Protein AF-A0A397EX28-F1 (afdb_monomer)

pLDDT: mean 85.56, std 11.53, range [36.5, 94.75]

Organism: Aphanomyces astaci (NCBI:txid112090)

Secondary structure (DSSP, 8-state):
-HHHHHTTTTT--S-EEEEEE-SSSHHHHHHHTT-GGGTT-TTEEEEEESS--HHHHHHHS-S-STT---EEES-HHHHHHHHHHHHHTT--SPPEEE----GGG--

Foldseek 3Di:
DLVVCVVCLVVDPAAAEAEDEAQDVVVCVVVVVPCPCQVVRPRYDYYYDPADALVNCCVVPVPDLAPDAAEDEDDPVNVVVNVVRCVVNVHDDDHHYDYPPPVVPPD

Structure (mmCIF, N/CA/C/O backbone):
data_AF-A0A397EX28-F1
#
_entry.id   AF-A0A397EX28-F1
#
loop_
_atom_site.group_PDB
_atom_site.id
_atom_site.type_symbol
_atom_site.label_atom_id
_atom_site.label_alt_id
_atom_site.label_comp_id
_atom_site.label_asym_id
_atom_site.label_entity_id
_atom_site.label_seq_id
_atom_site.pdbx_PDB_ins_code
_atom_site.Cartn_x
_atom_site.Cartn_y
_atom_site.Cartn_z
_atom_site.occupancy
_atom_site.B_iso_or_equiv
_atom_site.auth_seq_id
_atom_site.auth_comp_id
_atom_site.auth_asym_id
_atom_site.auth_atom_id
_atom_site.pdbx_PDB_model_num
ATOM 1 N N . MET A 1 1 ? 1.810 -11.722 5.717 1.00 75.69 1 MET A N 1
ATOM 2 C CA . MET A 1 1 ? 1.083 -10.667 6.458 1.00 75.69 1 MET A CA 1
ATOM 3 C C . MET A 1 1 ? -0.425 -10.841 6.341 1.00 75.69 1 MET A C 1
ATOM 5 O O . MET A 1 1 ? -1.043 -11.110 7.358 1.00 75.69 1 MET A O 1
ATOM 9 N N . MET A 1 2 ? -0.994 -10.797 5.131 1.00 83.81 2 MET A N 1
ATOM 10 C CA . MET A 1 2 ? -2.449 -10.906 4.913 1.00 83.81 2 MET A CA 1
ATOM 11 C C . MET A 1 2 ? -3.098 -12.145 5.544 1.00 83.81 2 MET A 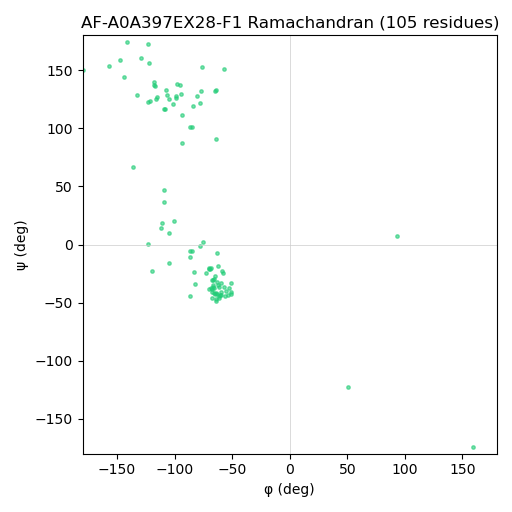C 1
ATOM 13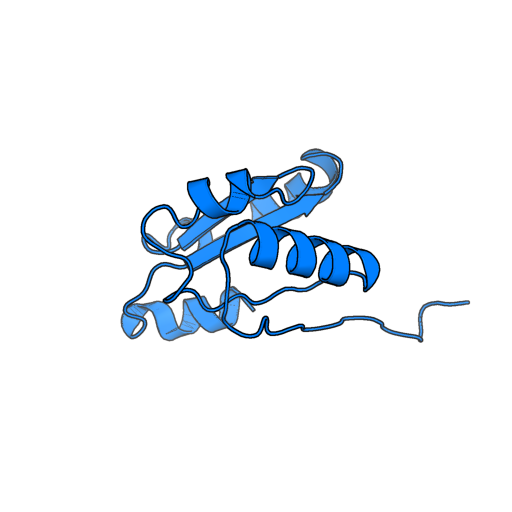 O O . MET A 1 2 ? -4.111 -12.016 6.213 1.00 83.81 2 MET A O 1
ATOM 17 N N . GLN A 1 3 ? -2.472 -13.321 5.424 1.00 82.81 3 GLN A N 1
ATOM 18 C CA . GLN A 1 3 ? -2.987 -14.561 6.028 1.00 82.81 3 GLN A CA 1
ATOM 19 C C . GLN A 1 3 ? -3.075 -14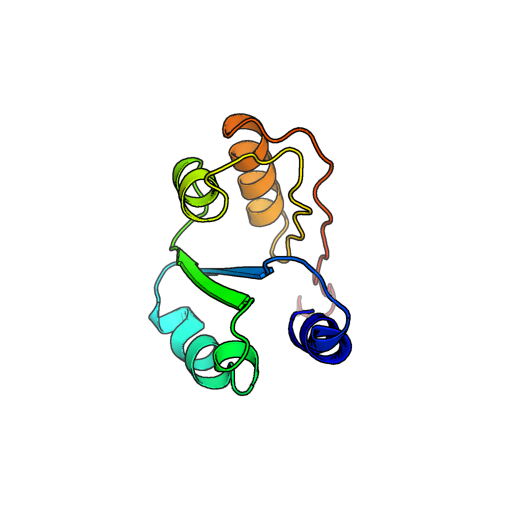.504 7.562 1.00 82.81 3 GLN A C 1
ATOM 21 O O . GLN A 1 3 ? -4.031 -14.995 8.152 1.00 82.81 3 GLN A O 1
ATOM 26 N N . GLY A 1 4 ? -2.111 -13.848 8.218 1.00 84.56 4 GLY A N 1
ATOM 27 C CA . GLY A 1 4 ? -2.163 -13.644 9.666 1.00 84.56 4 GLY A CA 1
ATOM 28 C C . GLY A 1 4 ? -3.301 -12.705 10.066 1.00 84.56 4 GLY A C 1
ATOM 29 O O . GLY A 1 4 ? -4.015 -12.990 11.019 1.00 84.56 4 GLY A O 1
ATOM 30 N N . LEU A 1 5 ? -3.532 -11.631 9.304 1.00 86.50 5 LEU A N 1
ATOM 31 C CA . LEU A 1 5 ? -4.650 -10.723 9.568 1.00 86.50 5 LEU A CA 1
ATOM 32 C C . LEU A 1 5 ? -6.008 -11.400 9.309 1.00 86.50 5 LEU A C 1
ATOM 34 O O . LEU A 1 5 ? -6.932 -11.244 10.100 1.00 86.50 5 LEU A O 1
ATOM 38 N N . HIS A 1 6 ? -6.100 -12.225 8.264 1.00 89.00 6 HIS A N 1
ATOM 39 C CA . HIS A 1 6 ? -7.283 -13.037 7.974 1.00 89.00 6 HIS A CA 1
ATOM 40 C C . HIS A 1 6 ? -7.581 -14.058 9.085 1.00 89.00 6 HIS A C 1
ATOM 42 O O . HIS A 1 6 ? -8.742 -14.279 9.408 1.00 89.00 6 HIS A O 1
ATOM 48 N N . SER A 1 7 ? -6.560 -14.633 9.733 1.00 89.81 7 SER A N 1
ATOM 49 C CA . SER A 1 7 ? -6.760 -15.581 10.845 1.00 89.81 7 SER A CA 1
ATOM 50 C C . SER A 1 7 ? -7.463 -14.986 12.073 1.00 89.81 7 SER A C 1
ATOM 52 O O . SER A 1 7 ? -8.001 -15.732 12.884 1.00 89.81 7 SER A O 1
ATOM 54 N N . VAL A 1 8 ? -7.494 -13.655 12.196 1.00 89.81 8 VAL A N 1
ATOM 55 C CA . VAL A 1 8 ? -8.183 -12.935 13.280 1.00 89.81 8 VAL A CA 1
ATOM 56 C C . VAL A 1 8 ? -9.400 -12.147 12.783 1.00 89.81 8 VAL A C 1
ATOM 58 O O . VAL A 1 8 ? -9.921 -11.308 13.524 1.00 89.81 8 VAL A O 1
ATOM 61 N N . LYS A 1 9 ? -9.866 -12.409 11.549 1.00 89.44 9 LYS A N 1
ATOM 62 C CA . LYS A 1 9 ? -10.925 -11.640 10.872 1.00 89.44 9 LYS A CA 1
ATOM 63 C C . LYS A 1 9 ? -12.204 -11.484 11.692 1.00 89.44 9 LYS A C 1
ATOM 65 O O . LYS A 1 9 ? -12.771 -10.401 11.701 1.00 89.44 9 LYS A O 1
ATOM 70 N N . ASP A 1 10 ? -12.597 -12.512 12.445 1.00 89.94 10 ASP A N 1
ATOM 71 C CA . ASP A 1 10 ? -13.842 -12.504 13.231 1.00 89.94 10 ASP A CA 1
ATOM 72 C C . ASP A 1 10 ? -13.788 -11.522 14.416 1.00 89.94 10 ASP A C 1
ATOM 74 O O . ASP A 1 10 ? -14.812 -11.083 14.938 1.00 89.94 10 ASP A O 1
ATOM 78 N N . SER A 1 11 ? -12.578 -11.159 14.845 1.00 91.69 11 SER A N 1
ATOM 79 C CA . SER A 1 11 ? -12.327 -10.198 15.924 1.00 91.69 11 SER A CA 1
ATOM 80 C C . SER A 1 11 ? -11.859 -8.829 15.420 1.00 91.69 11 SER A C 1
ATOM 82 O O . SER A 1 11 ? -11.907 -7.845 16.163 1.00 91.69 11 SER A O 1
ATOM 84 N N . TYR A 1 12 ? -11.418 -8.745 14.161 1.00 88.31 12 TYR A N 1
ATOM 85 C CA . TYR A 1 12 ? -10.939 -7.510 13.557 1.00 88.31 12 TYR A CA 1
ATOM 86 C C . TYR A 1 12 ? -12.124 -6.629 13.148 1.00 88.31 12 TYR A C 1
ATOM 88 O O . TYR A 1 12 ? -12.990 -7.031 12.381 1.00 88.31 12 TYR A O 1
ATOM 96 N N . ARG A 1 13 ? -12.175 -5.405 13.681 1.00 85.88 13 ARG A N 1
ATOM 97 C CA . ARG A 1 13 ? -13.262 -4.439 13.440 1.00 85.88 13 ARG A CA 1
ATOM 98 C C . ARG A 1 13 ? -12.800 -3.273 12.567 1.00 85.88 13 ARG A C 1
ATOM 100 O O . ARG A 1 13 ? -13.011 -2.113 12.913 1.00 85.88 13 ARG A O 1
ATOM 107 N N . GLY A 1 14 ? -12.117 -3.577 11.470 1.00 87.94 14 GLY A N 1
ATOM 108 C CA . GLY A 1 14 ? -11.569 -2.582 10.552 1.00 87.94 14 GLY A CA 1
ATOM 109 C C . GLY A 1 14 ? -11.704 -3.014 9.099 1.00 87.94 14 GLY A C 1
ATOM 110 O O . GLY A 1 14 ? -12.108 -4.133 8.806 1.00 87.94 14 GLY A O 1
ATOM 111 N N . ARG A 1 15 ? -11.343 -2.120 8.178 1.00 90.50 15 ARG A N 1
ATOM 112 C CA . ARG A 1 15 ? -11.221 -2.450 6.755 1.00 90.50 15 ARG A CA 1
ATOM 113 C C . ARG A 1 15 ? -9.764 -2.722 6.428 1.00 90.50 15 ARG A C 1
ATOM 115 O O . ARG A 1 15 ? -8.885 -1.978 6.856 1.00 90.50 15 ARG A O 1
ATOM 122 N N . VAL A 1 16 ? -9.526 -3.751 5.629 1.00 91.69 16 VAL A N 1
ATOM 123 C CA . VAL A 1 16 ? -8.201 -4.106 5.135 1.00 91.69 16 VAL A CA 1
ATOM 124 C C . VAL A 1 16 ? -8.110 -3.764 3.656 1.00 91.69 16 VAL A C 1
ATOM 126 O O . VAL A 1 16 ? -8.992 -4.085 2.861 1.00 91.69 16 VAL A O 1
ATOM 129 N N . VAL A 1 17 ? -7.017 -3.111 3.279 1.00 92.25 17 VAL A N 1
ATOM 130 C CA . VAL A 1 17 ? -6.679 -2.857 1.881 1.00 92.25 17 VAL A CA 1
ATOM 131 C C . VAL A 1 17 ? -5.300 -3.443 1.622 1.00 92.25 17 VAL A C 1
ATOM 133 O O . VAL A 1 17 ? -4.328 -3.072 2.278 1.00 92.25 17 VAL A O 1
ATOM 136 N N . ALA A 1 18 ? -5.213 -4.350 0.656 1.00 91.75 18 ALA A N 1
ATOM 137 C CA . ALA A 1 18 ? -3.953 -4.808 0.099 1.00 91.75 18 ALA A CA 1
ATOM 138 C C . ALA A 1 18 ? -3.723 -4.112 -1.242 1.00 91.75 18 ALA A C 1
ATOM 140 O O . ALA A 1 18 ? -4.523 -4.264 -2.158 1.00 91.75 18 ALA A O 1
ATOM 141 N N . LEU A 1 19 ? -2.619 -3.380 -1.376 1.00 92.75 19 LEU A N 1
ATOM 142 C CA . LEU A 1 19 ? -2.193 -2.804 -2.648 1.00 92.75 19 LEU A CA 1
ATOM 143 C C . LEU A 1 19 ? -0.948 -3.542 -3.138 1.00 92.75 19 LEU A C 1
ATOM 145 O O . LEU A 1 19 ? 0.094 -3.516 -2.481 1.00 92.75 19 LEU A O 1
ATOM 149 N N . GLN A 1 20 ? -1.061 -4.207 -4.283 1.00 92.25 20 GLN A N 1
ATOM 150 C CA . GLN A 1 20 ? 0.058 -4.866 -4.946 1.00 92.25 20 GLN A CA 1
ATOM 151 C C . GLN A 1 20 ? 0.583 -3.971 -6.065 1.00 92.25 20 GLN A C 1
ATOM 153 O O . GLN A 1 20 ? -0.177 -3.547 -6.936 1.00 92.25 20 GLN A O 1
ATOM 158 N N . CYS A 1 21 ? 1.887 -3.694 -6.044 1.00 92.94 21 CYS A N 1
ATOM 159 C CA . CYS A 1 21 ? 2.526 -2.849 -7.043 1.00 92.94 21 CYS A CA 1
ATOM 160 C C . CYS A 1 21 ? 3.537 -3.621 -7.877 1.00 92.94 21 CYS A C 1
ATOM 162 O O . CYS A 1 21 ? 4.445 -4.246 -7.330 1.00 92.94 21 CYS A O 1
ATOM 164 N N . ALA A 1 22 ? 3.388 -3.535 -9.196 1.00 92.69 22 ALA A N 1
ATOM 165 C CA . ALA A 1 22 ? 4.321 -4.086 -10.171 1.00 92.69 22 ALA A CA 1
ATOM 166 C C . ALA A 1 22 ? 4.181 -3.355 -11.514 1.00 92.69 22 ALA A C 1
ATOM 168 O O . ALA A 1 22 ? 3.090 -2.859 -11.798 1.00 92.69 22 ALA A O 1
ATOM 169 N N . PRO A 1 23 ? 5.231 -3.293 -12.354 1.00 92.75 23 PRO A N 1
ATOM 170 C CA . PRO A 1 23 ? 5.196 -2.557 -13.620 1.00 92.75 23 PRO A CA 1
ATOM 171 C C . PRO A 1 23 ? 3.994 -2.905 -14.501 1.00 92.75 23 PRO A C 1
ATOM 173 O O . PRO A 1 23 ? 3.369 -2.004 -15.061 1.00 92.75 23 PRO A O 1
ATOM 176 N N . THR A 1 24 ? 3.636 -4.189 -14.564 1.00 93.56 24 THR A N 1
ATOM 177 C CA . THR A 1 24 ? 2.449 -4.693 -15.260 1.00 93.56 24 THR A CA 1
ATOM 178 C C . THR A 1 24 ? 1.625 -5.609 -14.352 1.00 93.56 24 THR A C 1
ATOM 180 O O . THR A 1 24 ? 2.116 -6.110 -13.339 1.00 93.56 24 THR A O 1
ATOM 183 N N . PHE A 1 25 ? 0.349 -5.821 -14.689 1.00 91.06 25 PHE A N 1
ATOM 184 C CA . PHE A 1 25 ? -0.501 -6.748 -13.936 1.00 91.06 25 PHE A CA 1
ATOM 185 C C . PHE A 1 25 ? -0.023 -8.200 -14.084 1.00 91.06 25 PHE A C 1
ATOM 187 O O . PHE A 1 25 ? -0.081 -8.967 -13.124 1.00 91.06 25 PHE A O 1
ATOM 194 N N . ASP A 1 26 ? 0.501 -8.564 -15.257 1.00 93.06 26 ASP A N 1
ATOM 195 C CA . ASP A 1 26 ? 0.977 -9.919 -15.551 1.00 93.06 26 ASP A CA 1
ATOM 196 C C . ASP A 1 26 ? 2.103 -10.355 -14.605 1.00 93.06 26 ASP A C 1
ATOM 198 O O . ASP A 1 26 ? 2.129 -11.509 -14.173 1.00 93.06 26 ASP A O 1
ATOM 202 N N . ASP A 1 27 ? 2.949 -9.412 -14.174 1.00 90.62 27 ASP A N 1
ATOM 203 C CA . ASP A 1 27 ? 4.012 -9.642 -13.186 1.00 90.62 27 ASP A CA 1
ATOM 204 C C . ASP A 1 27 ? 3.476 -10.168 -11.841 1.00 90.62 27 ASP A C 1
ATOM 206 O O . ASP A 1 27 ? 4.203 -10.813 -11.081 1.00 90.62 27 ASP A O 1
ATOM 210 N N . ILE A 1 28 ? 2.200 -9.898 -11.530 1.00 88.69 28 ILE A N 1
ATOM 211 C CA . ILE A 1 28 ? 1.555 -10.301 -10.276 1.00 88.69 28 ILE A CA 1
ATOM 212 C C . ILE A 1 28 ? 0.298 -11.157 -10.446 1.00 88.69 28 ILE A C 1
ATOM 214 O O . ILE A 1 28 ? -0.295 -11.565 -9.443 1.00 88.69 28 ILE A O 1
ATOM 218 N N . ALA A 1 29 ? -0.107 -11.480 -11.675 1.00 87.88 29 ALA A N 1
ATOM 219 C CA . ALA A 1 29 ? -1.349 -12.202 -11.955 1.00 87.88 29 ALA A CA 1
ATOM 220 C C . ALA A 1 29 ? -1.416 -13.559 -11.222 1.00 87.88 29 ALA A C 1
ATOM 222 O O . ALA A 1 29 ? -2.458 -13.960 -10.692 1.00 87.88 29 ALA A O 1
ATOM 223 N N . ALA A 1 30 ? -0.276 -14.246 -11.097 1.00 84.50 30 ALA A N 1
ATOM 224 C CA . ALA A 1 30 ? -0.169 -15.494 -10.340 1.00 84.50 30 ALA A CA 1
ATOM 225 C C . ALA A 1 30 ? -0.392 -15.312 -8.823 1.00 84.50 30 ALA A C 1
ATOM 227 O O . ALA A 1 30 ? -0.882 -16.224 -8.159 1.00 84.50 30 ALA A O 1
ATOM 228 N N . PHE A 1 31 ? -0.055 -14.149 -8.261 1.00 80.75 31 PHE A N 1
ATOM 229 C CA . PHE A 1 31 ? -0.291 -13.837 -6.846 1.00 80.75 31 PHE A CA 1
ATOM 230 C C . PHE A 1 31 ? -1.724 -13.355 -6.601 1.00 80.75 31 PHE A C 1
ATOM 232 O O . PHE A 1 31 ? -2.302 -13.682 -5.569 1.00 80.75 31 PHE A O 1
ATOM 239 N N . GLN A 1 32 ? -2.311 -12.633 -7.559 1.00 79.44 32 GLN A N 1
ATOM 240 C CA . GLN A 1 32 ? -3.718 -12.211 -7.556 1.00 79.44 32 GLN A CA 1
ATOM 241 C C . GLN A 1 32 ? -4.681 -13.406 -7.637 1.00 79.44 32 GLN A C 1
ATOM 243 O O . GLN A 1 32 ? -5.649 -13.487 -6.887 1.00 79.44 32 GLN A O 1
ATOM 248 N N . SER A 1 33 ? -4.391 -14.388 -8.491 1.00 74.94 33 SER A N 1
ATOM 249 C CA . SER A 1 33 ? -5.233 -15.588 -8.639 1.00 74.94 33 SER A CA 1
ATOM 250 C C . SER A 1 33 ? -5.184 -16.539 -7.434 1.00 74.94 33 SER A C 1
ATOM 252 O O . SER A 1 33 ? -6.097 -17.336 -7.240 1.00 74.94 33 SER A O 1
ATOM 254 N N . ARG A 1 34 ? -4.148 -16.446 -6.589 1.00 75.81 34 ARG A N 1
ATOM 255 C CA . ARG A 1 34 ? -3.930 -17.321 -5.418 1.00 75.81 34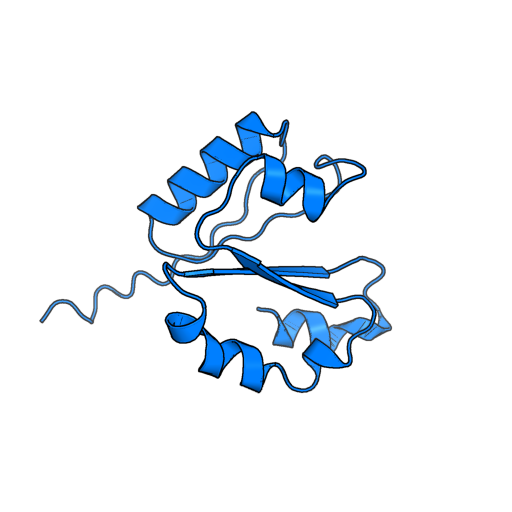 ARG A CA 1
ATOM 256 C C . ARG A 1 34 ? -4.338 -16.690 -4.084 1.00 75.81 34 ARG A C 1
ATOM 258 O O . ARG A 1 34 ? -3.892 -17.136 -3.030 1.00 75.81 34 ARG A O 1
ATOM 265 N N . GLN A 1 35 ? -5.182 -15.663 -4.114 1.00 75.00 35 GLN A N 1
ATOM 266 C CA . GLN A 1 35 ? -5.645 -14.966 -2.908 1.00 75.00 35 GLN A CA 1
ATOM 267 C C . GLN A 1 35 ? -6.591 -15.832 -2.049 1.00 75.00 35 GLN A C 1
ATOM 269 O O . GLN A 1 35 ? -6.689 -15.595 -0.848 1.00 75.00 35 GLN A O 1
ATOM 274 N N . GLY A 1 36 ? -7.221 -16.870 -2.623 1.00 76.56 36 GLY A N 1
ATOM 275 C CA . GLY A 1 36 ? -8.010 -17.870 -1.890 1.00 76.56 36 GLY A CA 1
ATOM 276 C C . GLY A 1 36 ? -9.036 -17.230 -0.954 1.00 76.56 36 GLY A C 1
ATOM 277 O O . GLY A 1 36 ? -9.835 -16.399 -1.385 1.00 76.56 36 GLY A O 1
ATOM 278 N N . ASP A 1 37 ? -8.952 -17.565 0.334 1.00 78.88 37 ASP A N 1
ATOM 279 C CA . ASP A 1 37 ? -9.839 -17.056 1.387 1.00 78.88 37 ASP A CA 1
ATOM 280 C C . ASP A 1 37 ? -9.821 -15.525 1.541 1.00 78.88 37 ASP A C 1
ATOM 282 O O . ASP A 1 37 ? -10.796 -14.947 2.016 1.00 78.88 37 ASP A O 1
ATOM 286 N N . LEU A 1 38 ? -8.756 -14.840 1.102 1.00 82.56 38 LEU A N 1
ATOM 287 C CA . LEU A 1 38 ? -8.689 -13.375 1.147 1.00 82.56 38 LEU A CA 1
ATOM 288 C C . LEU A 1 38 ? -9.706 -12.723 0.204 1.00 82.56 38 LEU A C 1
ATOM 290 O O . LEU A 1 38 ? -10.206 -11.651 0.524 1.00 82.56 38 LEU A O 1
ATOM 294 N N . ASN A 1 39 ? -10.051 -13.375 -0.912 1.00 80.00 39 ASN A N 1
ATOM 295 C CA . ASN A 1 39 ? -11.092 -12.883 -1.823 1.00 80.00 39 ASN A CA 1
ATOM 296 C C . ASN A 1 39 ? -12.501 -13.051 -1.240 1.00 80.00 39 ASN A C 1
ATOM 298 O O . ASN A 1 39 ? -13.416 -12.336 -1.636 1.00 80.00 39 ASN A O 1
ATOM 302 N N . ALA A 1 40 ? -12.684 -14.000 -0.319 1.00 84.12 40 ALA A N 1
ATOM 303 C CA . ALA A 1 40 ? -13.952 -14.225 0.370 1.00 84.12 40 ALA A CA 1
ATOM 304 C C . ALA A 1 40 ? -14.104 -13.351 1.627 1.00 84.12 40 ALA A C 1
ATOM 306 O O . ALA A 1 40 ? -15.156 -13.366 2.266 1.00 84.12 40 ALA A O 1
ATOM 307 N N . TRP A 1 41 ? -13.063 -12.606 2.007 1.00 89.06 41 TRP A N 1
ATOM 308 C CA . TRP A 1 41 ? -13.091 -11.736 3.172 1.00 89.06 41 TRP A CA 1
ATOM 309 C C . TRP A 1 41 ? -13.686 -10.373 2.812 1.00 89.06 41 TRP A C 1
ATOM 311 O O . TRP A 1 41 ? -13.0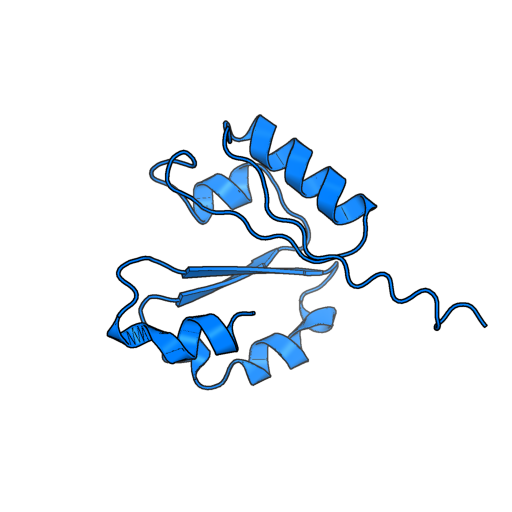09 -9.502 2.278 1.00 89.06 41 TRP A O 1
ATOM 321 N N . ASP A 1 42 ? -14.955 -10.187 3.156 1.00 88.44 42 ASP A N 1
ATOM 322 C CA . ASP A 1 42 ? -15.776 -8.993 2.911 1.00 88.44 42 ASP A CA 1
ATOM 323 C C . ASP A 1 42 ? -15.149 -7.654 3.349 1.00 88.44 42 ASP A C 1
ATOM 325 O O . ASP A 1 42 ? -15.365 -6.622 2.714 1.00 88.44 42 ASP A O 1
ATOM 329 N N . GLN A 1 43 ? -14.352 -7.652 4.419 1.00 89.88 43 GLN A N 1
ATOM 330 C CA . GLN A 1 43 ? -13.664 -6.453 4.912 1.00 89.88 43 GLN A CA 1
ATOM 331 C C . GLN A 1 43 ? -12.328 -6.183 4.205 1.00 89.88 43 GLN A C 1
ATOM 333 O O . GLN A 1 43 ? -11.698 -5.157 4.475 1.00 89.88 43 GLN A O 1
ATOM 338 N N . CYS A 1 44 ? -11.874 -7.085 3.332 1.00 91.31 44 CYS A N 1
ATOM 339 C CA . CYS A 1 44 ? -10.610 -6.990 2.620 1.00 91.31 44 CYS A CA 1
ATOM 340 C C . CYS A 1 44 ? -10.837 -6.648 1.146 1.00 91.31 44 CYS A C 1
ATOM 342 O O . CYS A 1 44 ? -11.571 -7.323 0.433 1.00 91.31 44 CYS A O 1
ATOM 344 N N . SER A 1 45 ? -10.144 -5.619 0.663 1.00 90.56 45 SER A N 1
ATOM 345 C CA . SER A 1 45 ? -10.072 -5.308 -0.767 1.00 90.56 45 SER A CA 1
ATOM 346 C C . SER A 1 45 ? -8.632 -5.405 -1.251 1.00 90.56 45 SER A C 1
ATOM 348 O O . SER A 1 45 ? -7.705 -4.971 -0.564 1.00 90.56 45 SER A O 1
ATOM 350 N N . ILE A 1 46 ? -8.442 -6.008 -2.420 1.00 90.06 46 ILE A N 1
ATOM 351 C CA . ILE A 1 46 ? -7.130 -6.212 -3.030 1.00 90.06 46 ILE A CA 1
ATOM 352 C C . ILE A 1 46 ? -7.090 -5.413 -4.327 1.00 90.06 46 ILE A C 1
ATOM 354 O O . ILE A 1 46 ? -7.939 -5.585 -5.196 1.00 90.06 46 ILE A O 1
ATOM 358 N N . HIS A 1 47 ? -6.086 -4.554 -4.452 1.00 91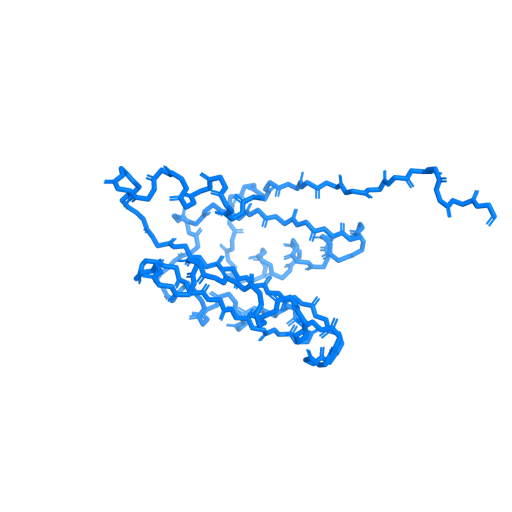.06 47 HIS A N 1
ATOM 359 C CA . HIS A 1 47 ? -5.910 -3.631 -5.565 1.00 91.06 47 HIS A CA 1
ATOM 360 C C . HIS A 1 47 ? -4.570 -3.862 -6.247 1.00 91.06 47 HIS A C 1
ATOM 362 O O . HIS A 1 47 ? -3.610 -4.347 -5.639 1.00 91.06 47 HIS A O 1
ATOM 368 N N . TYR A 1 48 ? -4.506 -3.458 -7.509 1.00 92.44 48 TYR A N 1
ATOM 369 C CA . TYR A 1 48 ? -3.279 -3.376 -8.282 1.00 92.44 48 TYR A CA 1
ATOM 370 C C . TYR A 1 48 ? -3.026 -1.926 -8.689 1.00 92.44 48 TYR A C 1
ATOM 372 O O . TYR A 1 48 ? -3.950 -1.226 -9.096 1.00 92.44 48 TYR A O 1
ATOM 380 N N . ALA A 1 49 ? -1.767 -1.501 -8.634 1.00 93.81 49 ALA A N 1
ATOM 381 C CA . ALA A 1 49 ? -1.326 -0.273 -9.280 1.00 93.81 49 ALA A CA 1
ATOM 382 C C . ALA A 1 49 ? 0.090 -0.440 -9.830 1.00 93.81 49 ALA A C 1
ATOM 384 O O . ALA A 1 49 ? 0.941 -1.052 -9.187 1.00 93.81 49 ALA A O 1
ATOM 385 N N . SER A 1 50 ? 0.386 0.164 -10.980 1.00 93.31 50 SER A N 1
ATOM 386 C CA . SER A 1 50 ? 1.746 0.129 -11.530 1.00 93.31 50 SER A CA 1
ATOM 387 C C . SER A 1 50 ? 2.753 0.913 -10.684 1.00 93.31 50 SER A C 1
ATOM 389 O O . SER A 1 50 ? 3.922 0.540 -10.576 1.00 93.31 50 SER A O 1
ATOM 391 N N . LYS A 1 51 ? 2.284 1.974 -10.019 1.00 92.50 51 LYS A N 1
ATOM 392 C CA . LYS A 1 51 ? 3.013 2.718 -8.988 1.00 92.50 51 LYS A CA 1
ATOM 393 C C . LYS A 1 51 ? 2.040 3.257 -7.942 1.00 92.50 51 LYS A C 1
ATOM 395 O O . LYS A 1 51 ? 0.872 3.477 -8.243 1.00 92.50 51 LYS A O 1
ATOM 400 N N . VAL A 1 52 ? 2.549 3.556 -6.750 1.00 93.94 52 VAL A N 1
ATOM 401 C CA . VAL A 1 52 ? 1.778 4.268 -5.721 1.00 93.94 52 VAL A CA 1
ATOM 402 C C . VAL A 1 52 ? 1.779 5.767 -6.020 1.00 93.94 52 VAL A C 1
ATOM 404 O O . VAL A 1 52 ? 2.847 6.362 -6.198 1.00 93.94 52 VAL A O 1
ATOM 407 N N . THR A 1 53 ? 0.597 6.380 -6.060 1.00 94.00 53 THR A N 1
ATOM 408 C CA . THR A 1 53 ? 0.410 7.834 -6.182 1.00 94.00 53 THR A CA 1
ATOM 409 C C . THR A 1 53 ? -0.415 8.387 -5.022 1.00 94.00 53 THR A C 1
ATOM 411 O O . THR A 1 53 ? -0.901 7.633 -4.176 1.00 94.00 53 THR A O 1
ATOM 414 N N . ALA A 1 54 ? -0.521 9.716 -4.929 1.00 90.69 54 ALA A N 1
ATOM 415 C CA . ALA A 1 54 ? -1.335 10.340 -3.890 1.00 90.69 54 ALA A CA 1
ATOM 416 C C . ALA A 1 54 ? -2.817 10.007 -4.112 1.00 90.69 54 ALA A C 1
ATOM 418 O O . ALA A 1 54 ? -3.536 9.704 -3.164 1.00 90.69 54 ALA A O 1
ATOM 419 N N . GLU A 1 55 ? -3.236 9.961 -5.376 1.00 90.19 55 GLU A N 1
ATOM 420 C CA . GLU A 1 55 ? -4.568 9.537 -5.804 1.00 90.19 55 GLU A CA 1
ATOM 421 C C . GLU A 1 55 ? -4.850 8.098 -5.370 1.00 90.19 55 GLU A C 1
ATOM 423 O O . GLU A 1 55 ? -5.917 7.842 -4.824 1.00 90.19 55 GLU A O 1
ATOM 428 N N . THR A 1 56 ? -3.869 7.188 -5.469 1.00 92.12 56 THR A N 1
ATOM 429 C CA . THR A 1 56 ? -4.024 5.814 -4.962 1.00 92.12 56 THR A CA 1
ATOM 430 C C . THR A 1 56 ? -4.425 5.792 -3.484 1.00 92.12 56 THR A C 1
ATOM 432 O O . THR A 1 56 ? -5.268 4.991 -3.093 1.00 92.12 56 THR A O 1
ATOM 435 N N . PHE A 1 57 ? -3.858 6.674 -2.650 1.00 90.19 57 PHE A N 1
ATOM 436 C CA . PHE A 1 57 ? -4.228 6.766 -1.233 1.00 90.19 57 PHE A CA 1
ATOM 437 C C . PHE A 1 57 ? -5.634 7.330 -1.021 1.00 90.19 57 PHE A C 1
ATOM 439 O O . PHE A 1 57 ? -6.353 6.841 -0.150 1.00 90.19 57 PHE A O 1
ATOM 446 N N . LEU A 1 58 ? -6.035 8.322 -1.816 1.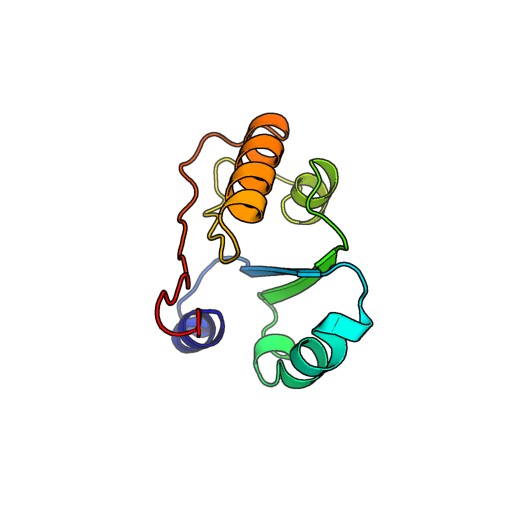00 86.75 58 LEU A N 1
ATOM 447 C CA . LEU A 1 58 ? -7.381 8.897 -1.759 1.00 86.75 58 LEU A CA 1
ATOM 448 C C . LEU A 1 58 ? -8.448 7.890 -2.206 1.00 86.75 58 LEU A C 1
ATOM 450 O O . LEU A 1 58 ? -9.522 7.835 -1.617 1.00 86.75 58 LEU A O 1
ATOM 454 N N . GLU A 1 59 ? -8.144 7.061 -3.202 1.00 88.31 59 GLU A N 1
ATOM 455 C CA . GLU A 1 59 ? -9.046 6.017 -3.691 1.00 88.31 59 GLU A CA 1
ATOM 456 C C . GLU A 1 59 ? -9.251 4.908 -2.650 1.00 88.31 59 GLU A C 1
ATOM 458 O O . GLU A 1 59 ? -10.385 4.506 -2.380 1.00 88.31 59 GLU A O 1
ATOM 463 N N . ILE A 1 60 ? -8.171 4.429 -2.022 1.00 89.88 60 ILE A N 1
ATOM 464 C CA . ILE A 1 60 ? -8.253 3.311 -1.067 1.00 89.88 60 ILE A CA 1
ATOM 465 C C . ILE A 1 60 ? -8.652 3.738 0.354 1.00 89.88 60 ILE A C 1
ATOM 467 O O . ILE A 1 60 ? -9.166 2.920 1.123 1.00 89.88 60 ILE A O 1
ATOM 471 N N . ALA A 1 61 ? -8.424 5.001 0.718 1.00 87.75 61 ALA A N 1
ATOM 472 C CA . ALA A 1 61 ? -8.725 5.564 2.032 1.00 87.75 61 ALA A CA 1
ATOM 473 C C . ALA A 1 61 ? -9.386 6.957 1.913 1.00 87.75 61 ALA A C 1
ATOM 475 O O . ALA A 1 61 ? -8.821 7.954 2.367 1.00 87.75 61 ALA A O 1
ATOM 476 N N . PRO A 1 62 ? -10.615 7.041 1.366 1.00 81.81 62 PRO A N 1
ATOM 477 C CA . PRO A 1 62 ? -11.240 8.313 0.982 1.00 81.81 62 PRO A CA 1
ATOM 478 C C . PRO A 1 62 ? -11.617 9.229 2.153 1.00 81.81 62 PRO A C 1
ATOM 480 O O . PRO A 1 62 ? -11.806 10.425 1.959 1.00 81.81 62 PRO A O 1
ATOM 483 N N . ASN A 1 63 ? -11.750 8.688 3.367 1.00 81.38 63 ASN A N 1
ATOM 484 C CA . ASN A 1 63 ? -12.258 9.449 4.511 1.00 81.38 63 ASN A CA 1
ATOM 485 C C . ASN A 1 63 ? -11.162 10.231 5.250 1.00 81.38 63 ASN A C 1
ATOM 487 O O . ASN A 1 63 ? -11.390 11.365 5.654 1.00 81.38 63 ASN A O 1
ATOM 491 N N . SER A 1 64 ? -10.007 9.605 5.497 1.00 84.44 64 SER A N 1
ATOM 492 C CA . SER A 1 64 ? -8.830 10.212 6.137 1.00 84.44 64 SER A CA 1
ATOM 493 C C . SER A 1 64 ? -7.698 9.183 6.238 1.00 84.44 64 SER A C 1
ATOM 495 O O . SER A 1 64 ? -7.949 7.989 6.418 1.00 84.44 64 SER A O 1
ATOM 497 N N . LEU A 1 65 ? -6.450 9.660 6.204 1.00 89.25 65 LEU A N 1
ATOM 498 C CA . LEU A 1 65 ? -5.248 8.873 6.496 1.00 89.25 65 LEU A CA 1
ATOM 499 C C . LEU A 1 65 ? -4.888 8.838 7.994 1.00 89.25 65 LEU A C 1
ATOM 501 O O . LEU A 1 65 ? -4.066 8.021 8.405 1.00 89.25 65 LEU A O 1
ATOM 505 N N . ASP A 1 66 ? -5.516 9.663 8.836 1.00 87.56 66 ASP A N 1
ATOM 506 C CA . ASP A 1 66 ? -5.196 9.766 10.271 1.00 87.56 66 ASP A CA 1
ATOM 507 C C . ASP A 1 66 ? -5.495 8.471 11.041 1.00 87.56 66 ASP A C 1
ATOM 509 O O . ASP A 1 66 ? -4.861 8.158 12.053 1.00 87.56 66 ASP A O 1
ATOM 513 N N . HIS A 1 67 ? -6.442 7.674 10.551 1.00 86.38 67 HIS A N 1
ATOM 514 C CA . HIS A 1 67 ? -6.857 6.411 11.162 1.00 86.38 67 HIS A CA 1
ATOM 515 C C . HIS A 1 67 ? -6.337 5.178 10.416 1.00 86.38 67 HIS A C 1
ATOM 517 O O . HIS A 1 67 ? -6.738 4.064 10.740 1.00 86.38 67 HIS A O 1
ATOM 523 N N . VAL A 1 68 ? -5.424 5.359 9.458 1.00 89.44 68 VAL A N 1
ATOM 524 C CA . VAL A 1 68 ? -4.871 4.266 8.655 1.00 89.44 68 VAL A CA 1
ATOM 525 C C . VAL A 1 68 ? -3.514 3.848 9.208 1.00 89.44 68 VAL A C 1
ATOM 527 O O . VAL A 1 68 ? -2.614 4.670 9.379 1.00 89.44 68 VAL A O 1
ATOM 530 N N . ASP A 1 69 ? -3.360 2.552 9.467 1.00 91.00 69 ASP A N 1
ATOM 531 C CA . ASP A 1 69 ? -2.060 1.954 9.752 1.00 91.00 69 ASP A CA 1
ATOM 532 C C . ASP A 1 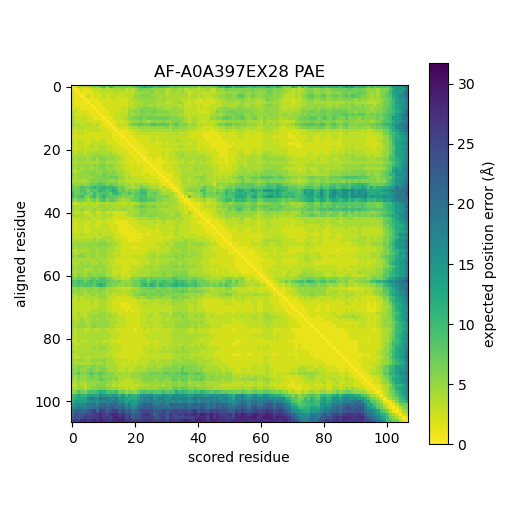69 ? -1.477 1.403 8.451 1.00 91.00 69 ASP A C 1
ATOM 534 O O . ASP A 1 69 ? -1.981 0.434 7.883 1.00 91.00 69 ASP A O 1
ATOM 538 N N . ILE A 1 70 ? -0.408 2.033 7.967 1.00 91.62 70 ILE A N 1
ATOM 539 C CA . ILE A 1 70 ? 0.241 1.628 6.720 1.00 91.62 70 ILE A CA 1
ATOM 540 C C . ILE A 1 70 ? 1.390 0.684 7.022 1.00 91.62 70 ILE A C 1
ATOM 542 O O . ILE A 1 70 ? 2.289 0.986 7.815 1.00 91.62 70 ILE A O 1
ATOM 546 N N . ILE A 1 71 ? 1.382 -0.440 6.312 1.00 91.94 71 ILE A N 1
ATOM 547 C CA . ILE A 1 71 ? 2.471 -1.400 6.317 1.00 91.94 71 ILE A CA 1
ATOM 548 C C . ILE A 1 71 ? 2.982 -1.564 4.890 1.00 91.94 71 ILE A C 1
ATOM 550 O O . ILE A 1 71 ? 2.217 -1.900 3.990 1.00 91.94 71 ILE A O 1
ATOM 554 N N . VAL A 1 72 ? 4.276 -1.321 4.683 1.00 92.06 72 VAL A N 1
ATOM 555 C CA . VAL A 1 72 ? 4.917 -1.409 3.365 1.00 92.06 72 VAL A CA 1
ATOM 556 C C . VAL A 1 72 ? 5.979 -2.494 3.385 1.00 92.06 72 VAL A C 1
ATOM 558 O O . VAL A 1 72 ? 6.781 -2.597 4.317 1.00 92.06 72 VAL A O 1
ATOM 561 N N . ASN A 1 73 ? 5.990 -3.294 2.326 1.00 89.69 73 ASN A N 1
ATOM 562 C CA . ASN A 1 73 ? 6.990 -4.314 2.081 1.00 89.69 73 ASN A CA 1
ATOM 563 C C . ASN A 1 73 ? 7.479 -4.214 0.636 1.00 89.69 73 ASN A C 1
ATOM 565 O O . ASN A 1 73 ? 6.669 -4.154 -0.284 1.00 89.69 73 ASN A O 1
ATOM 569 N N . GLY A 1 74 ? 8.795 -4.166 0.450 1.00 88.25 74 GLY A N 1
ATOM 570 C CA . GLY A 1 74 ? 9.412 -4.073 -0.869 1.00 88.25 74 GLY A CA 1
ATOM 571 C C . GLY A 1 74 ? 10.843 -3.536 -0.811 1.00 88.25 74 GLY A C 1
ATOM 572 O O . GLY A 1 74 ? 11.375 -3.331 0.285 1.00 88.25 74 GLY A O 1
ATOM 573 N N . PRO A 1 75 ? 11.468 -3.296 -1.978 1.00 88.50 75 PRO A N 1
ATOM 574 C CA . PRO A 1 75 ? 12.799 -2.704 -2.068 1.00 88.50 75 PRO A CA 1
ATOM 575 C C . PRO A 1 75 ? 12.876 -1.336 -1.382 1.00 88.50 75 PRO A C 1
ATOM 577 O O . PRO A 1 75 ? 11.900 -0.582 -1.362 1.00 88.50 75 PRO A O 1
ATOM 580 N N . LYS A 1 76 ? 14.061 -0.974 -0.879 1.00 88.31 76 LYS A N 1
ATOM 581 C CA . LYS A 1 76 ? 14.298 0.300 -0.176 1.00 88.31 76 LYS A CA 1
ATOM 582 C C . LYS A 1 76 ? 13.805 1.529 -0.952 1.00 88.31 76 LYS A C 1
ATOM 584 O O . LYS A 1 76 ? 13.195 2.427 -0.364 1.00 88.31 76 LYS A O 1
ATOM 589 N N . ASP A 1 77 ? 14.040 1.563 -2.260 1.00 89.69 77 ASP A N 1
ATOM 590 C CA . ASP A 1 77 ? 13.646 2.694 -3.105 1.00 89.69 77 ASP A CA 1
ATOM 591 C C . ASP A 1 77 ? 12.124 2.794 -3.241 1.00 89.69 77 ASP A C 1
ATOM 593 O O . ASP A 1 77 ? 11.565 3.890 -3.169 1.00 89.69 77 ASP A O 1
ATOM 597 N N . PHE A 1 78 ? 11.439 1.649 -3.327 1.00 90.50 78 PHE A N 1
ATOM 598 C CA . PHE A 1 78 ? 9.980 1.591 -3.329 1.00 90.50 78 PHE A CA 1
ATOM 599 C C . PHE A 1 78 ? 9.405 2.097 -2.004 1.00 90.50 78 PHE A C 1
ATOM 601 O O . PHE A 1 78 ? 8.556 2.983 -2.005 1.00 90.50 78 PHE A O 1
ATOM 608 N N . VAL A 1 79 ? 9.921 1.617 -0.868 1.00 91.81 79 VAL A N 1
ATOM 609 C CA . VAL A 1 79 ? 9.501 2.088 0.465 1.00 91.81 79 VAL A CA 1
ATOM 610 C C . VAL A 1 79 ? 9.672 3.604 0.590 1.00 91.81 79 VAL A C 1
ATOM 612 O O . VAL A 1 79 ? 8.773 4.300 1.064 1.00 91.81 79 VAL A O 1
ATOM 615 N N . THR A 1 80 ? 10.808 4.127 0.124 1.00 91.88 80 THR A N 1
ATOM 616 C CA . THR A 1 80 ? 11.100 5.566 0.145 1.00 91.88 80 THR A CA 1
ATOM 617 C C . THR A 1 80 ? 10.117 6.352 -0.725 1.00 91.88 80 THR A C 1
ATOM 619 O O . THR A 1 80 ? 9.644 7.413 -0.312 1.00 91.88 80 THR A O 1
ATOM 622 N N . ALA A 1 81 ? 9.785 5.844 -1.914 1.00 93.00 81 ALA A N 1
ATOM 623 C CA . ALA A 1 81 ? 8.808 6.464 -2.802 1.00 93.00 81 ALA A CA 1
ATOM 624 C C . ALA A 1 81 ? 7.404 6.485 -2.176 1.00 93.00 81 ALA A C 1
ATOM 626 O O . ALA A 1 81 ? 6.775 7.542 -2.135 1.00 93.00 81 ALA A O 1
ATOM 627 N N . VAL A 1 82 ? 6.952 5.360 -1.611 1.00 94.50 82 VAL A N 1
ATOM 628 C CA . VAL A 1 82 ? 5.651 5.261 -0.930 1.00 94.50 82 VAL A CA 1
ATOM 629 C C . VAL A 1 82 ? 5.566 6.238 0.240 1.00 94.50 82 VAL A C 1
ATOM 631 O O . VAL A 1 82 ? 4.567 6.939 0.370 1.00 94.50 82 VAL A O 1
ATOM 634 N N . ALA A 1 83 ? 6.620 6.348 1.053 1.00 93.69 83 ALA A N 1
ATOM 635 C CA . ALA A 1 83 ? 6.647 7.276 2.180 1.00 93.69 83 ALA A CA 1
ATOM 636 C C . ALA A 1 83 ? 6.498 8.742 1.746 1.00 93.69 83 ALA A C 1
ATOM 638 O O . ALA A 1 83 ? 5.723 9.483 2.350 1.00 93.69 83 ALA A O 1
ATOM 639 N N . LYS A 1 84 ? 7.187 9.155 0.674 1.00 94.25 84 LYS A N 1
ATOM 640 C CA . LYS A 1 84 ? 7.058 10.514 0.121 1.00 94.25 84 LYS A CA 1
ATOM 641 C C . LYS A 1 84 ? 5.637 10.797 -0.357 1.00 94.25 84 LYS A C 1
ATOM 643 O O . LYS A 1 84 ? 5.084 11.847 -0.045 1.00 94.25 84 LYS A O 1
ATOM 648 N N . VAL A 1 85 ? 5.055 9.855 -1.093 1.00 94.75 85 VAL A N 1
ATOM 649 C CA . VAL A 1 85 ? 3.701 9.984 -1.638 1.00 94.75 85 VAL A CA 1
ATOM 650 C C . VAL A 1 85 ? 2.654 10.018 -0.524 1.00 94.75 85 VAL A C 1
ATOM 652 O O . VAL A 1 85 ? 1.754 10.848 -0.563 1.00 94.75 85 VAL A O 1
ATOM 655 N N . TYR A 1 86 ? 2.798 9.176 0.497 1.00 93.75 86 TYR A N 1
ATOM 656 C CA . TYR A 1 86 ? 1.902 9.156 1.651 1.00 93.75 86 TYR A CA 1
ATOM 657 C C . TYR A 1 86 ? 1.906 10.487 2.418 1.00 93.75 86 TYR A C 1
ATOM 659 O O . TYR A 1 86 ? 0.842 11.010 2.742 1.00 93.75 86 TYR A O 1
ATOM 667 N N . VAL A 1 87 ? 3.085 11.073 2.657 1.00 92.25 87 VAL A N 1
ATOM 668 C CA . VAL A 1 87 ? 3.189 12.400 3.289 1.00 92.25 87 VAL A CA 1
ATOM 669 C C . VAL A 1 87 ? 2.562 13.478 2.402 1.00 92.25 87 VAL A C 1
ATOM 671 O O . VAL A 1 87 ? 1.827 14.326 2.902 1.00 92.25 87 VAL A O 1
ATOM 674 N N . ALA A 1 88 ? 2.792 13.426 1.086 1.00 91.19 88 ALA A N 1
ATOM 675 C CA . ALA A 1 88 ? 2.178 14.356 0.137 1.00 91.19 88 ALA A CA 1
ATOM 676 C C . ALA A 1 88 ? 0.642 14.234 0.095 1.00 91.19 88 ALA A C 1
ATOM 678 O O . ALA A 1 88 ? -0.041 15.240 -0.070 1.00 91.19 88 ALA A O 1
ATOM 679 N N . ALA A 1 89 ? 0.101 13.033 0.317 1.00 91.00 89 ALA A N 1
ATOM 680 C CA . ALA A 1 89 ? -1.333 12.783 0.462 1.00 91.00 89 ALA A CA 1
ATOM 681 C C . ALA A 1 89 ? -1.906 13.236 1.826 1.00 91.00 89 ALA A C 1
ATOM 683 O O . ALA A 1 89 ? -3.088 13.039 2.093 1.00 91.00 89 ALA A O 1
ATOM 684 N N . GLY A 1 90 ? -1.090 13.841 2.699 1.00 90.44 90 GLY A N 1
ATOM 685 C CA . GLY A 1 90 ? -1.501 14.346 4.013 1.00 90.44 90 GLY A CA 1
ATOM 686 C C . GLY A 1 90 ? -1.302 13.360 5.165 1.00 90.44 90 GLY A C 1
ATOM 687 O O . GLY A 1 90 ? -1.720 13.643 6.287 1.00 90.44 90 GLY A O 1
ATOM 688 N N . GLY A 1 91 ? -0.653 12.222 4.917 1.00 91.12 91 GLY A N 1
ATOM 689 C CA . GLY A 1 91 ? -0.344 11.211 5.918 1.00 91.12 91 GLY A CA 1
ATOM 690 C C . GLY A 1 91 ? 0.610 11.702 7.009 1.00 91.12 91 GLY A C 1
ATOM 691 O O . GLY A 1 91 ? 1.655 12.286 6.722 1.00 91.12 91 GLY A O 1
ATOM 692 N N . ARG A 1 92 ? 0.271 11.438 8.278 1.00 89.38 92 ARG A N 1
ATOM 693 C CA . ARG A 1 92 ? 1.040 11.919 9.450 1.00 89.38 92 ARG A CA 1
ATOM 694 C C . ARG A 1 92 ? 1.599 10.811 10.340 1.00 89.38 92 ARG A C 1
ATOM 696 O O . ARG A 1 92 ? 2.559 11.036 11.071 1.00 89.38 92 ARG A O 1
ATOM 703 N N . LYS A 1 93 ? 1.007 9.615 10.300 1.00 91.31 93 LYS A N 1
ATOM 704 C CA . LYS A 1 93 ? 1.454 8.460 11.094 1.00 91.31 93 LYS A CA 1
ATOM 705 C C . LYS A 1 93 ? 2.708 7.810 10.520 1.00 91.31 93 LYS A C 1
ATOM 707 O O . LYS A 1 93 ? 2.916 7.820 9.313 1.00 91.31 93 LYS A O 1
ATOM 712 N N . LEU A 1 94 ? 3.505 7.178 11.378 1.00 88.94 94 LEU A N 1
ATOM 713 C CA . LEU A 1 94 ? 4.667 6.402 10.947 1.00 88.94 94 LEU A CA 1
ATOM 714 C C . LEU A 1 94 ? 4.244 5.179 10.122 1.00 88.94 94 LEU A C 1
ATOM 716 O O . LEU A 1 94 ? 3.386 4.403 10.542 1.00 88.94 94 LEU A O 1
ATOM 720 N N . ILE A 1 95 ? 4.901 4.984 8.977 1.00 90.75 95 ILE A N 1
ATOM 721 C CA . ILE A 1 95 ? 4.758 3.775 8.161 1.00 90.75 95 ILE A CA 1
ATOM 722 C C . ILE A 1 95 ? 5.560 2.644 8.803 1.00 90.75 95 ILE A C 1
ATOM 724 O O . ILE A 1 95 ? 6.743 2.805 9.112 1.00 90.75 95 ILE A O 1
ATOM 728 N N . ARG A 1 96 ? 4.944 1.468 8.952 1.00 91.50 96 ARG A N 1
ATOM 729 C CA . ARG A 1 96 ? 5.659 0.253 9.354 1.00 91.50 96 ARG A CA 1
ATOM 730 C C . ARG A 1 96 ? 6.288 -0.383 8.123 1.00 91.50 96 ARG A C 1
ATOM 732 O O . ARG A 1 96 ? 5.589 -0.771 7.192 1.00 91.50 96 ARG A O 1
ATOM 739 N N . VAL A 1 97 ? 7.609 -0.503 8.119 1.00 87.00 97 VAL A N 1
ATOM 740 C CA . VAL A 1 97 ? 8.349 -1.098 7.004 1.00 87.00 97 VAL A CA 1
ATOM 741 C C . VAL A 1 97 ? 8.808 -2.491 7.399 1.00 87.00 97 VAL A C 1
ATOM 743 O O . VAL A 1 97 ? 9.505 -2.656 8.397 1.00 87.00 97 VAL A O 1
ATOM 746 N N . TYR A 1 98 ? 8.459 -3.483 6.588 1.00 77.44 98 TYR A N 1
ATOM 747 C C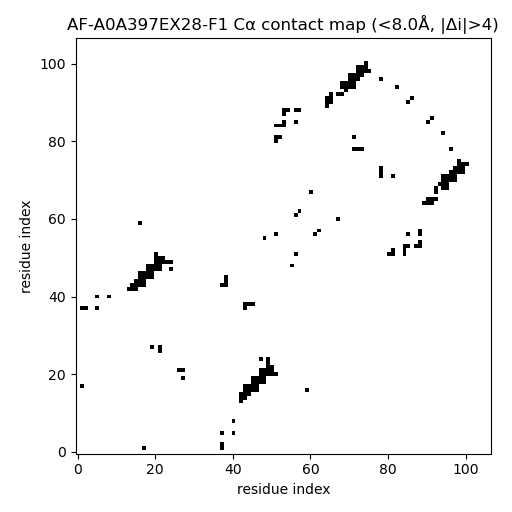A . TYR A 1 98 ? 9.073 -4.805 6.648 1.00 77.44 98 TYR A CA 1
ATOM 748 C C . TYR A 1 98 ? 9.965 -4.954 5.420 1.00 77.44 98 TYR A C 1
ATOM 750 O O . TYR A 1 98 ? 9.472 -4.907 4.298 1.00 77.44 98 TYR A O 1
ATOM 758 N N . GLY A 1 99 ? 11.273 -5.106 5.612 1.00 65.06 99 GLY A N 1
ATOM 759 C CA . GLY A 1 99 ? 12.216 -5.372 4.525 1.00 65.06 99 GLY A CA 1
ATOM 760 C C . GLY A 1 99 ? 12.477 -6.869 4.382 1.00 65.06 99 GLY A C 1
ATOM 761 O O . GLY A 1 99 ? 12.684 -7.551 5.383 1.00 65.06 99 GLY A O 1
ATOM 762 N N . PHE A 1 100 ? 12.504 -7.370 3.146 1.00 59.50 100 PHE A N 1
ATOM 763 C CA . PHE A 1 100 ? 13.040 -8.697 2.812 1.00 59.50 100 PHE A CA 1
ATOM 764 C C . PHE A 1 100 ? 14.353 -8.580 2.034 1.00 59.50 100 PHE A C 1
ATOM 766 O O . PHE A 1 100 ? 14.612 -9.381 1.137 1.00 59.50 100 PHE A O 1
ATOM 773 N N . ASP A 1 101 ? 15.192 -7.595 2.364 1.00 59.06 101 ASP A N 1
ATOM 774 C CA . ASP A 1 101 ? 16.566 -7.582 1.869 1.00 59.06 101 ASP A CA 1
ATOM 775 C C . ASP A 1 101 ? 17.273 -8.806 2.463 1.00 59.06 101 ASP A C 1
ATOM 777 O O . ASP A 1 101 ? 17.787 -8.782 3.579 1.00 59.06 101 ASP A O 1
ATOM 781 N N . ASN A 1 102 ? 17.222 -9.924 1.739 1.00 49.81 102 ASN A N 1
ATOM 782 C CA . ASN A 1 102 ? 17.989 -11.114 2.037 1.00 49.81 102 ASN A CA 1
ATOM 783 C C . ASN A 1 102 ? 19.355 -10.939 1.361 1.00 49.81 102 ASN A C 1
ATOM 785 O O . ASN A 1 102 ? 19.469 -11.173 0.155 1.00 49.81 102 ASN A O 1
ATOM 789 N N . PRO A 1 103 ? 20.416 -10.559 2.095 1.00 54.69 103 PRO A N 1
ATOM 790 C CA . PRO A 1 103 ? 21.737 -10.353 1.503 1.00 54.69 103 PRO A CA 1
ATOM 791 C C . PRO A 1 103 ? 22.337 -11.640 0.908 1.00 54.69 103 PRO A C 1
ATOM 793 O O . PRO A 1 103 ? 23.368 -11.584 0.247 1.00 54.69 103 PRO A O 1
ATOM 796 N N . ARG A 1 104 ? 21.706 -12.809 1.104 1.00 51.97 104 ARG A N 1
ATOM 797 C CA . ARG A 1 104 ? 22.206 -14.120 0.663 1.00 51.97 104 ARG A CA 1
ATOM 798 C C . ARG A 1 104 ? 22.024 -14.422 -0.833 1.00 51.97 104 ARG A C 1
ATOM 800 O O . ARG A 1 104 ? 22.419 -15.505 -1.246 1.00 51.97 104 ARG A O 1
ATOM 807 N N . HIS A 1 105 ? 21.418 -13.543 -1.636 1.00 45.69 105 HIS A N 1
ATOM 808 C CA . HIS A 1 105 ? 21.203 -13.760 -3.086 1.00 45.69 105 HIS A CA 1
ATOM 809 C C . HIS A 1 105 ? 22.040 -12.846 -4.000 1.00 45.69 105 HIS A C 1
ATOM 811 O O . HIS A 1 105 ? 21.752 -12.722 -5.185 1.00 45.69 105 HIS A O 1
ATOM 817 N N . ARG A 1 106 ? 23.113 -12.237 -3.480 1.00 42.16 106 ARG A N 1
ATOM 818 C CA . ARG A 1 106 ? 24.198 -11.708 -4.322 1.00 42.16 106 ARG A CA 1
ATOM 819 C C . ARG A 1 106 ? 25.281 -12.784 -4.453 1.00 42.16 106 ARG A C 1
ATOM 821 O O . ARG A 1 106 ? 26.181 -12.844 -3.619 1.00 42.16 106 ARG A O 1
ATOM 828 N N . ARG A 1 107 ? 25.151 -13.669 -5.439 1.00 36.50 107 ARG A N 1
ATOM 829 C CA . ARG A 1 107 ? 26.239 -14.525 -5.930 1.00 36.50 107 ARG A CA 1
ATOM 830 C C . ARG A 1 107 ? 26.308 -14.411 -7.437 1.00 36.50 107 ARG A C 1
ATOM 832 O O . ARG A 1 107 ? 25.215 -14.394 -8.044 1.00 36.50 107 ARG A O 1
#

Radius of gyration: 14.61 Å; Cα contacts (8 Å, |Δi|>4): 108; chains: 1; bounding box: 42×32×32 Å

Solvent-accessible surface area (backbone atoms only — not comparable to full-atom values): 6836 Å² total; per-residue (Å²): 110,69,69,64,55,56,76,44,45,94,76,55,90,67,78,46,76,49,79,47,70,38,85,46,66,76,83,43,45,73,61,65,74,64,44,62,70,54,75,73,33,87,52,45,47,80,47,78,38,58,63,87,46,43,64,56,50,45,72,78,39,71,87,55,51,86,84,53,88,50,76,47,72,55,57,72,69,55,51,53,51,48,53,55,31,41,44,75,59,66,40,78,70,81,72,45,74,50,75,78,86,62,80,87,74,82,125

Mean predicted aligned error: 5.68 Å

Sequence (107 aa):
MMQGLHSVKDSYRGRVVALQCAPTFDDIAAFQSRQGDLNAWDQCSIHYASKVTAETFLEIAPNSLDHVDIIVNGPKDFVTAVAKVYVAAGGRKLIRVYGFDNPRHRR

Nearest PDB structures (foldseek):
  7n41-assembly2_B  TM=3.731E-01  e=9.470E-01  Thermoanaerobacter italicus Ab9
  2a3n-assembly1_A-2  TM=3.824E-01  e=4.004E+00  Salmonella enterica subsp. enterica serovar Typhimurium str. LT2